Protein AF-A7HIL9-F1 (afdb_monomer)

Sequence (172 aa):
MFEGIALALLLCAPTAELDAHRAELDVIAGQIQQLKLRQLHGENVRRELERLLVRAQELAMVIEGELHDDGALPLALPPSPEELRERADAARDEADRIAAALHALDIRITTASNELRMSQIGAAMATPASPERHQRLRLLVEQRQLLAQRQRAVLAEAARLEAEANAIEGER

Structure (mmCIF, N/CA/C/O backbone):
data_AF-A7HIL9-F1
#
_entry.id   AF-A7HIL9-F1
#
loop_
_atom_site.group_PDB
_atom_site.id
_atom_site.type_symbol
_atom_site.label_atom_id
_atom_site.label_alt_id
_atom_site.label_comp_id
_atom_site.label_asym_id
_atom_site.label_entity_id
_atom_site.label_seq_id
_atom_site.pdbx_PDB_ins_code
_atom_site.Cartn_x
_atom_site.Cartn_y
_atom_site.Cartn_z
_atom_site.occupancy
_atom_site.B_iso_or_equiv
_atom_site.auth_seq_id
_atom_site.auth_comp_id
_atom_site.auth_asym_id
_atom_site.auth_atom_id
_atom_site.pdbx_PDB_model_num
ATOM 1 N N . MET A 1 1 ? -2.026 -16.758 62.064 1.00 43.66 1 MET A N 1
ATOM 2 C CA . MET A 1 1 ? -0.723 -17.297 61.626 1.00 43.66 1 MET A CA 1
ATOM 3 C C . MET A 1 1 ? -0.876 -17.704 60.167 1.00 43.66 1 MET A C 1
ATOM 5 O O . MET A 1 1 ? -1.651 -18.602 59.899 1.00 43.66 1 MET A O 1
ATOM 9 N N . PHE A 1 2 ? -0.218 -16.967 59.269 1.00 44.47 2 PHE A N 1
ATOM 10 C CA . PHE A 1 2 ? 0.202 -17.359 57.911 1.00 44.47 2 PHE A CA 1
ATOM 11 C C . PHE A 1 2 ? -0.804 -17.915 56.876 1.00 44.47 2 PHE A C 1
ATOM 13 O O . PHE A 1 2 ? -0.472 -18.873 56.194 1.00 44.47 2 PHE A O 1
ATOM 20 N N . GLU A 1 3 ? -1.947 -17.263 56.633 1.00 37.91 3 GLU A N 1
ATOM 21 C CA . GLU A 1 3 ? -2.738 -17.530 55.401 1.00 37.91 3 GLU A CA 1
ATOM 22 C C . GLU A 1 3 ? -2.701 -16.387 54.367 1.00 37.91 3 GLU A C 1
ATOM 24 O O . GLU A 1 3 ? -3.164 -16.541 53.244 1.00 37.91 3 GLU A O 1
ATOM 29 N N . GLY A 1 4 ? -2.070 -15.252 54.691 1.00 38.69 4 GLY A N 1
ATOM 30 C CA . GLY A 1 4 ? -2.006 -14.087 53.794 1.00 38.69 4 GLY A CA 1
ATOM 31 C C . GLY A 1 4 ? -0.777 -14.002 52.881 1.00 38.69 4 GLY A C 1
ATOM 32 O O . GLY A 1 4 ? -0.738 -13.136 52.017 1.00 38.69 4 GLY A O 1
ATOM 33 N N . ILE A 1 5 ? 0.239 -14.857 53.061 1.00 46.88 5 ILE A N 1
ATOM 34 C CA . ILE A 1 5 ? 1.513 -14.740 52.315 1.00 46.88 5 ILE A CA 1
ATOM 35 C C . ILE A 1 5 ? 1.512 -15.595 51.035 1.00 46.88 5 ILE A C 1
ATOM 37 O O . ILE A 1 5 ? 2.196 -15.262 50.073 1.00 46.88 5 ILE A O 1
ATOM 41 N N . ALA A 1 6 ? 0.686 -16.644 50.964 1.00 41.78 6 ALA A N 1
ATOM 42 C CA . ALA A 1 6 ? 0.626 -17.509 49.784 1.00 41.78 6 ALA A CA 1
ATOM 43 C C . ALA A 1 6 ? -0.064 -16.844 48.575 1.00 41.78 6 ALA A C 1
ATOM 45 O O . ALA A 1 6 ? 0.284 -17.148 47.438 1.00 41.78 6 ALA A O 1
ATOM 46 N N . LEU A 1 7 ? -0.989 -15.898 48.797 1.00 39.75 7 LEU A N 1
ATOM 47 C CA . LEU A 1 7 ? -1.728 -15.242 47.707 1.00 39.75 7 LEU A CA 1
ATOM 48 C C . LEU A 1 7 ? -0.956 -14.080 47.049 1.00 39.75 7 LEU A C 1
ATOM 50 O O . LEU A 1 7 ? -1.215 -13.751 45.897 1.00 39.75 7 LEU A O 1
ATOM 54 N N . ALA A 1 8 ? 0.019 -13.483 47.745 1.00 42.78 8 ALA A N 1
ATOM 55 C CA . ALA A 1 8 ? 0.852 -12.403 47.202 1.00 42.78 8 ALA A CA 1
ATOM 56 C C . ALA A 1 8 ? 1.997 -12.913 46.304 1.00 42.78 8 ALA A C 1
ATOM 58 O O . ALA A 1 8 ? 2.509 -12.167 45.476 1.00 42.78 8 ALA A O 1
ATOM 59 N N . LEU A 1 9 ? 2.377 -14.190 46.427 1.00 45.78 9 LEU A N 1
ATOM 60 C CA . LEU A 1 9 ? 3.402 -14.813 45.581 1.00 45.78 9 LEU A CA 1
ATOM 61 C C . LEU A 1 9 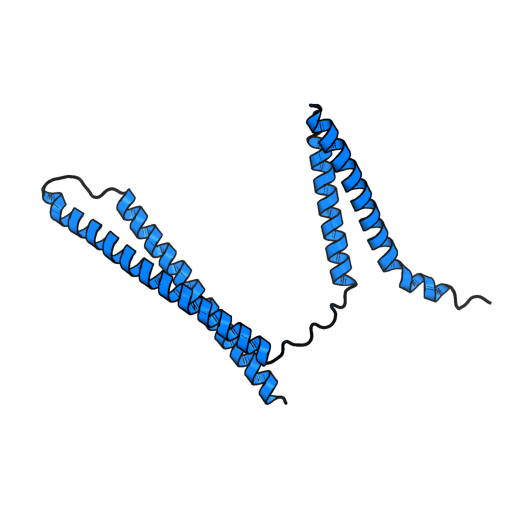? 2.858 -15.313 44.233 1.00 45.78 9 LEU A C 1
ATOM 63 O O . LEU A 1 9 ? 3.650 -15.554 43.329 1.00 45.78 9 LEU A O 1
ATOM 67 N N . LEU A 1 10 ? 1.534 -15.425 44.064 1.00 42.84 10 LEU A N 1
ATOM 68 C CA . LEU A 1 10 ? 0.927 -15.902 42.813 1.00 42.84 10 LEU A CA 1
ATOM 69 C C . LEU A 1 10 ? 0.617 -14.784 41.797 1.00 42.84 10 LEU A C 1
ATOM 71 O O . LEU A 1 10 ? 0.383 -15.079 40.633 1.00 42.84 10 LEU A O 1
ATOM 75 N N . LEU A 1 11 ? 0.627 -13.514 42.222 1.00 44.31 11 LEU A N 1
ATOM 76 C CA . LEU A 1 11 ? 0.358 -12.336 41.375 1.00 44.31 11 LEU A CA 1
ATOM 77 C C . LEU A 1 11 ? 1.625 -11.543 41.003 1.00 44.31 11 LEU A C 1
ATOM 79 O O . LEU A 1 11 ? 1.536 -10.562 40.275 1.00 44.31 11 LEU A O 1
ATOM 83 N N . CYS A 1 12 ? 2.797 -11.955 41.498 1.00 39.09 12 CYS A N 1
ATOM 84 C CA . CYS A 1 12 ? 4.086 -11.286 41.258 1.00 39.09 12 CYS A CA 1
ATOM 85 C C . CYS A 1 12 ? 5.014 -12.080 40.314 1.00 39.09 12 CYS A C 1
ATOM 87 O O . CYS A 1 12 ? 6.145 -11.675 40.062 1.00 39.09 12 CYS A O 1
ATOM 89 N N . ALA A 1 13 ? 4.562 -13.243 39.835 1.00 46.81 13 ALA A N 1
ATOM 90 C CA . ALA A 1 13 ? 5.324 -14.106 38.939 1.00 46.81 13 ALA A CA 1
ATOM 91 C C . ALA A 1 13 ? 5.472 -13.566 37.497 1.00 46.81 13 ALA A C 1
ATOM 93 O O . ALA A 1 13 ? 6.588 -13.655 36.991 1.00 46.81 13 ALA A O 1
ATOM 94 N N . PRO A 1 14 ? 4.446 -12.966 36.849 1.00 52.19 14 PRO A N 1
ATOM 95 C CA . PRO A 1 14 ? 4.575 -12.589 35.437 1.00 52.19 14 PRO A CA 1
ATOM 96 C C . PRO A 1 14 ? 5.558 -11.431 35.199 1.00 52.19 14 PRO A C 1
ATOM 98 O O . PRO A 1 14 ? 6.267 -11.390 34.200 1.00 52.19 14 PRO A O 1
ATOM 101 N N . THR A 1 15 ? 5.686 -10.506 36.154 1.00 57.59 15 THR A N 1
ATOM 102 C CA . THR A 1 15 ? 6.578 -9.345 36.003 1.00 57.59 15 THR A CA 1
ATOM 103 C C . THR A 1 15 ? 8.048 -9.684 36.240 1.00 57.59 15 THR A C 1
ATOM 105 O O . THR A 1 15 ? 8.920 -9.043 35.666 1.00 57.59 15 THR A O 1
ATOM 108 N N . ALA A 1 16 ? 8.346 -10.685 37.076 1.00 64.62 16 ALA A N 1
ATOM 109 C CA . ALA A 1 16 ? 9.722 -11.034 37.429 1.00 64.62 16 ALA A CA 1
ATOM 110 C C . ALA A 1 16 ? 10.492 -11.681 36.264 1.00 64.62 16 ALA A C 1
ATOM 112 O O . ALA A 1 16 ? 11.700 -11.480 36.144 1.00 64.62 16 ALA A O 1
ATOM 113 N N . GLU A 1 17 ? 9.799 -12.441 35.412 1.00 71.69 17 GLU A N 1
ATOM 114 C CA . GLU A 1 17 ? 10.378 -13.088 34.229 1.00 71.69 17 GLU A CA 1
ATOM 115 C C . GLU A 1 17 ? 10.598 -12.069 33.098 1.00 71.69 17 GLU A C 1
ATOM 117 O O . GLU A 1 17 ? 11.711 -11.952 32.578 1.00 71.69 17 GLU A O 1
ATOM 122 N N . LEU A 1 18 ? 9.613 -11.196 32.855 1.00 75.31 18 LEU A N 1
ATOM 123 C CA . LEU A 1 18 ? 9.732 -10.065 31.931 1.00 75.31 18 LEU A CA 1
ATOM 124 C C . LEU A 1 18 ? 10.865 -9.098 32.323 1.00 75.31 18 LEU A C 1
ATOM 126 O O . LEU A 1 18 ? 11.653 -8.661 31.478 1.00 75.31 18 LEU A O 1
ATOM 130 N N . ASP A 1 19 ? 10.979 -8.761 33.611 1.00 80.06 19 ASP A N 1
ATOM 131 C CA . ASP A 1 19 ? 12.051 -7.901 34.121 1.00 80.06 19 ASP A CA 1
ATOM 132 C C . ASP A 1 19 ? 13.428 -8.581 34.015 1.00 80.06 19 ASP A C 1
ATOM 134 O O . ASP A 1 19 ? 14.428 -7.908 33.745 1.00 80.06 19 ASP A O 1
ATOM 138 N N . ALA A 1 20 ? 13.495 -9.912 34.138 1.00 82.56 20 ALA A N 1
ATOM 139 C CA . ALA A 1 20 ? 14.719 -10.673 33.892 1.00 82.56 20 ALA A CA 1
ATOM 140 C C . ALA A 1 20 ? 15.122 -10.646 32.406 1.00 82.56 20 ALA A C 1
ATOM 142 O O . ALA A 1 20 ? 16.298 -10.427 32.101 1.00 82.56 20 ALA A O 1
ATOM 143 N N . HIS A 1 21 ? 14.168 -10.787 31.479 1.00 84.00 21 HIS A N 1
ATOM 144 C CA . HIS A 1 21 ? 14.422 -10.677 30.039 1.00 84.00 21 HIS A CA 1
ATOM 145 C C . HIS A 1 21 ? 14.885 -9.276 29.627 1.00 84.00 21 HIS A C 1
ATOM 147 O O . HIS A 1 21 ? 15.811 -9.140 28.822 1.00 84.00 21 HIS A O 1
ATOM 153 N N . ARG A 1 22 ? 14.310 -8.225 30.223 1.00 84.62 22 ARG A N 1
ATOM 154 C CA . ARG A 1 22 ? 14.755 -6.835 30.026 1.00 84.62 22 ARG A CA 1
ATOM 155 C C . ARG A 1 22 ? 16.175 -6.608 30.539 1.00 84.62 22 ARG A C 1
ATOM 157 O O . ARG A 1 22 ? 16.998 -6.043 29.822 1.00 84.62 22 ARG A O 1
ATOM 164 N N . ALA A 1 23 ? 16.489 -7.104 31.735 1.00 86.50 23 ALA A N 1
ATOM 165 C CA . ALA A 1 23 ? 17.837 -7.016 32.288 1.00 86.50 23 ALA A CA 1
ATOM 166 C C . ALA A 1 23 ? 18.868 -7.777 31.430 1.00 86.50 23 ALA A C 1
ATOM 168 O O . ALA A 1 23 ? 19.980 -7.289 31.223 1.00 86.50 23 ALA A O 1
ATOM 169 N N . GLU A 1 24 ? 18.511 -8.949 30.890 1.00 88.38 24 GLU A N 1
ATOM 170 C CA . GLU A 1 24 ? 19.371 -9.698 29.962 1.00 88.38 24 GLU A CA 1
ATOM 171 C C . GLU A 1 24 ? 19.611 -8.913 28.660 1.00 88.38 24 GLU A C 1
ATOM 173 O O . GLU A 1 24 ? 20.745 -8.851 28.173 1.00 88.38 24 GLU A O 1
ATOM 178 N N . LEU A 1 25 ? 18.576 -8.254 28.126 1.00 88.38 25 LEU A N 1
ATOM 179 C CA . LEU A 1 25 ? 18.678 -7.422 26.927 1.00 88.38 25 LEU A CA 1
ATOM 180 C C . LEU A 1 25 ? 19.625 -6.228 27.130 1.00 88.38 25 LEU A C 1
ATOM 182 O O . LEU A 1 25 ? 20.456 -5.954 26.260 1.00 88.38 25 LEU A O 1
ATOM 186 N N . ASP A 1 26 ? 19.564 -5.565 28.287 1.00 89.81 26 ASP A N 1
ATOM 187 C CA . ASP A 1 26 ? 20.462 -4.455 28.633 1.00 89.81 26 ASP A CA 1
ATOM 188 C C . ASP A 1 26 ? 21.928 -4.908 28.724 1.00 89.81 26 ASP A C 1
ATOM 190 O O . ASP A 1 26 ? 22.839 -4.235 28.224 1.00 89.81 26 ASP A O 1
ATOM 194 N N . VAL A 1 27 ? 22.173 -6.089 29.300 1.00 92.50 27 VAL A N 1
ATOM 195 C CA . VAL A 1 27 ? 23.515 -6.690 29.353 1.00 92.50 27 VAL A CA 1
ATOM 196 C C . VAL A 1 27 ? 24.037 -6.983 27.944 1.00 92.50 27 VAL A C 1
ATOM 198 O O . VAL A 1 27 ? 25.183 -6.645 27.627 1.00 92.50 27 VAL A O 1
ATOM 201 N N . ILE A 1 28 ? 23.205 -7.562 27.075 1.00 90.69 28 ILE A N 1
ATOM 202 C CA . ILE A 1 28 ? 23.571 -7.849 25.681 1.00 90.69 28 ILE A CA 1
ATOM 203 C C . ILE A 1 28 ? 23.842 -6.554 24.908 1.00 90.69 28 ILE A C 1
ATOM 205 O O . ILE A 1 28 ? 24.818 -6.481 24.157 1.00 90.69 28 ILE A O 1
ATOM 209 N N . ALA A 1 29 ? 23.044 -5.506 25.118 1.00 90.06 29 ALA A N 1
ATOM 210 C CA . ALA A 1 29 ? 23.269 -4.200 24.506 1.00 90.06 29 ALA A CA 1
ATOM 211 C C . ALA A 1 29 ? 24.639 -3.621 24.903 1.00 90.06 29 ALA A C 1
ATOM 213 O O . ALA A 1 29 ? 25.386 -3.151 24.036 1.00 90.06 29 ALA A O 1
ATOM 214 N N . GLY A 1 30 ? 25.015 -3.733 26.182 1.00 90.31 30 GLY A N 1
ATOM 215 C CA . GLY A 1 30 ? 26.340 -3.351 26.674 1.00 90.31 30 GLY A CA 1
ATOM 216 C C . GLY A 1 30 ? 27.477 -4.144 26.017 1.00 90.31 30 GLY A C 1
ATOM 217 O O . GLY A 1 30 ? 28.465 -3.561 25.562 1.00 90.31 30 GLY A O 1
ATOM 218 N N . GLN A 1 31 ? 27.325 -5.464 25.885 1.00 89.75 31 GLN A N 1
ATOM 219 C CA . GLN A 1 31 ? 28.313 -6.327 25.224 1.00 89.75 31 GLN A CA 1
ATOM 220 C C . GLN A 1 31 ? 28.456 -6.003 23.730 1.00 89.75 31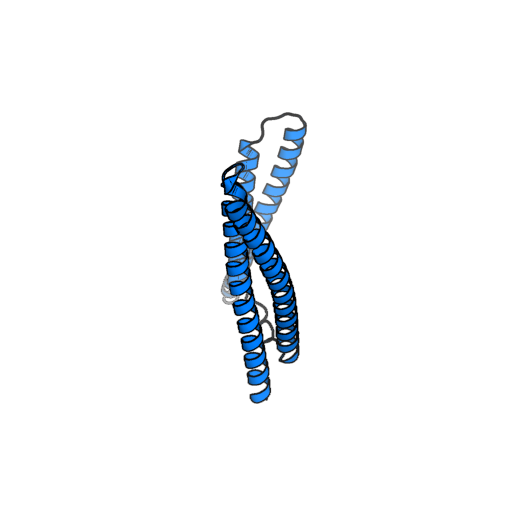 GLN A C 1
ATOM 222 O O . GLN A 1 31 ? 29.572 -5.893 23.220 1.00 89.75 31 GLN A O 1
ATOM 227 N N . ILE A 1 32 ? 27.348 -5.762 23.025 1.00 90.56 32 ILE A N 1
ATOM 228 C CA . ILE A 1 32 ? 27.353 -5.345 21.617 1.00 90.56 32 ILE A CA 1
ATOM 229 C C . ILE A 1 32 ? 28.092 -4.015 21.445 1.00 90.56 32 ILE A C 1
ATOM 231 O O . ILE A 1 32 ? 28.872 -3.869 20.501 1.00 90.56 32 ILE A O 1
ATOM 235 N N . GLN A 1 33 ? 27.882 -3.042 22.337 1.00 91.69 33 GLN A N 1
ATOM 236 C CA . GLN A 1 33 ? 28.608 -1.770 22.287 1.00 91.69 33 GLN A CA 1
ATOM 237 C C . GLN A 1 33 ? 30.119 -1.972 22.461 1.00 91.69 33 GLN A C 1
ATOM 239 O O . GLN A 1 33 ? 30.903 -1.423 21.684 1.00 91.69 33 GLN A O 1
ATOM 244 N N . GLN A 1 34 ? 30.537 -2.812 23.410 1.00 90.50 34 GLN A N 1
ATOM 245 C CA . GLN A 1 34 ? 31.951 -3.144 23.616 1.00 90.50 34 GLN A CA 1
ATOM 246 C C . GLN A 1 34 ? 32.565 -3.857 22.402 1.00 90.50 34 GLN A C 1
ATOM 248 O O . GLN A 1 34 ? 33.672 -3.516 21.980 1.00 90.50 34 GLN A O 1
ATOM 253 N N . LEU A 1 35 ? 31.846 -4.803 21.791 1.00 89.38 35 LEU A N 1
ATOM 254 C CA . LEU A 1 35 ? 32.311 -5.487 20.582 1.00 89.38 35 LEU A CA 1
ATOM 255 C C . LEU A 1 35 ? 32.393 -4.540 19.385 1.00 89.38 35 LEU A C 1
ATOM 257 O O . LEU A 1 35 ? 33.374 -4.594 18.650 1.00 89.38 35 LEU A O 1
ATOM 261 N N . LYS A 1 36 ? 31.437 -3.622 19.210 1.00 87.25 36 LYS A N 1
ATOM 262 C CA . LYS A 1 36 ? 31.512 -2.586 18.165 1.00 87.25 36 LYS A CA 1
ATOM 263 C C . LYS A 1 36 ? 32.748 -1.703 18.335 1.00 87.25 36 LYS A C 1
ATOM 265 O O . LYS A 1 36 ? 33.421 -1.413 17.350 1.00 87.25 36 LYS A O 1
ATOM 270 N N . LEU A 1 37 ? 33.091 -1.325 19.569 1.00 90.12 37 LEU A N 1
ATOM 271 C CA . LEU A 1 37 ? 34.329 -0.592 19.843 1.00 90.12 37 LEU A CA 1
ATOM 272 C C . LEU A 1 37 ? 35.562 -1.422 19.466 1.00 90.12 37 LEU A C 1
ATOM 274 O O . LEU A 1 37 ? 36.436 -0.916 18.771 1.00 90.12 37 LEU A O 1
ATOM 278 N N . ARG A 1 38 ? 35.628 -2.701 19.841 1.00 88.75 38 ARG A N 1
ATOM 279 C CA . ARG A 1 38 ? 36.745 -3.596 19.469 1.00 88.75 38 ARG A CA 1
ATOM 280 C C . ARG A 1 38 ? 36.847 -3.826 17.956 1.00 88.75 38 ARG A C 1
ATOM 282 O O . ARG A 1 38 ? 37.947 -3.844 17.411 1.00 88.75 38 ARG A O 1
ATOM 289 N N . GLN A 1 39 ? 35.715 -3.904 17.258 1.00 89.12 39 GLN A N 1
ATOM 290 C CA . GLN A 1 39 ? 35.660 -3.990 15.797 1.00 89.12 39 GLN A CA 1
ATOM 291 C C . GLN A 1 39 ? 36.283 -2.760 15.126 1.00 89.12 39 GLN A C 1
ATOM 293 O O . GLN A 1 39 ? 37.010 -2.903 14.145 1.00 89.12 39 GLN A O 1
ATOM 298 N N . LEU A 1 40 ? 36.040 -1.559 15.665 1.00 86.75 40 LEU A N 1
ATOM 299 C CA . LEU A 1 40 ? 36.665 -0.321 15.179 1.00 86.75 40 LEU A CA 1
ATOM 300 C C . LEU A 1 40 ? 38.189 -0.318 15.374 1.00 86.75 40 LEU A C 1
ATOM 302 O O . LEU A 1 40 ? 38.897 0.309 14.592 1.00 86.75 40 LEU A O 1
ATOM 306 N N . HIS A 1 41 ? 38.697 -1.059 16.362 1.00 89.00 41 HIS A N 1
ATOM 307 C CA . HIS A 1 41 ? 40.131 -1.282 16.579 1.00 89.00 41 HIS A CA 1
ATOM 308 C C . HIS A 1 41 ? 40.705 -2.428 15.722 1.00 89.00 41 HIS A C 1
ATOM 310 O O . HIS A 1 41 ? 41.871 -2.786 15.873 1.00 89.00 41 HIS A O 1
ATOM 316 N N . GLY A 1 42 ? 39.917 -2.991 14.798 1.00 85.25 42 GLY A N 1
ATOM 317 C CA . GLY A 1 42 ? 40.365 -4.000 13.834 1.00 85.25 42 GLY A CA 1
ATOM 318 C C . GLY A 1 42 ? 40.290 -5.447 14.326 1.00 85.25 42 GLY A C 1
ATOM 319 O O . GLY A 1 42 ? 40.771 -6.345 13.636 1.00 85.25 42 GLY A O 1
ATOM 320 N N . GLU A 1 43 ? 39.683 -5.707 15.487 1.00 89.50 43 GLU A N 1
ATOM 321 C CA . GLU A 1 43 ? 39.483 -7.073 15.977 1.00 89.50 43 GLU A CA 1
ATOM 322 C C . GLU A 1 43 ? 38.344 -7.788 15.233 1.00 89.50 43 GLU A C 1
ATOM 324 O O . GLU A 1 43 ? 37.278 -7.223 14.967 1.00 89.50 43 GLU A O 1
ATOM 329 N N . ASN A 1 44 ? 38.533 -9.075 14.923 1.00 88.44 44 ASN A N 1
ATOM 330 C CA . ASN A 1 44 ? 37.499 -9.882 14.279 1.00 88.44 44 ASN A CA 1
ATOM 331 C C . ASN A 1 44 ? 36.491 -10.419 15.306 1.00 88.44 44 ASN A C 1
ATOM 333 O O . ASN A 1 44 ? 36.610 -11.540 15.793 1.00 88.44 44 ASN A O 1
ATOM 337 N N . VAL A 1 45 ? 35.475 -9.609 15.594 1.00 91.69 45 VAL A N 1
ATOM 338 C CA . VAL A 1 45 ? 34.379 -9.918 16.531 1.00 91.69 45 VAL A CA 1
ATOM 339 C C . VAL A 1 45 ? 33.083 -10.352 15.831 1.00 91.69 45 VAL A C 1
ATOM 341 O O . VAL A 1 45 ? 32.036 -10.467 16.462 1.00 91.69 45 VAL A O 1
ATOM 344 N N . ARG A 1 46 ? 33.122 -10.594 14.511 1.00 87.25 46 ARG A N 1
ATOM 345 C CA . ARG A 1 46 ? 31.920 -10.770 13.674 1.00 87.25 46 ARG A CA 1
ATOM 346 C C . ARG A 1 46 ? 30.990 -11.880 14.171 1.00 87.25 46 ARG A C 1
ATOM 348 O O . ARG A 1 46 ? 29.793 -11.658 14.292 1.00 87.25 46 ARG A O 1
ATOM 355 N N . ARG A 1 47 ? 31.541 -13.058 14.482 1.00 86.94 47 ARG A N 1
ATOM 356 C CA . ARG A 1 47 ? 30.755 -14.217 14.948 1.00 86.94 47 ARG A CA 1
ATOM 357 C C . ARG A 1 47 ? 30.119 -13.985 16.317 1.00 86.94 47 ARG A C 1
ATOM 359 O O . ARG A 1 47 ? 29.015 -14.451 16.570 1.00 86.94 47 ARG A O 1
ATOM 366 N N . GLU A 1 48 ? 30.828 -13.290 17.200 1.00 88.81 48 GLU A N 1
ATOM 367 C CA . GLU A 1 48 ? 30.350 -12.979 18.547 1.00 88.81 48 GLU A CA 1
ATOM 368 C C . GLU A 1 48 ? 29.223 -11.940 18.490 1.00 88.81 48 GLU A C 1
ATOM 370 O O . GLU A 1 48 ? 28.183 -12.119 19.117 1.00 88.81 48 GLU A O 1
ATOM 375 N N . LEU A 1 49 ? 29.378 -10.923 17.635 1.00 87.69 49 LEU A N 1
ATOM 376 C CA . LEU A 1 49 ? 28.352 -9.920 17.366 1.00 87.69 49 LEU A CA 1
ATOM 377 C C . LEU A 1 49 ? 27.087 -10.537 16.751 1.00 87.69 49 LEU A C 1
ATOM 379 O O . LEU A 1 49 ? 25.989 -10.252 17.218 1.00 87.69 49 LEU A O 1
ATOM 383 N N . GLU A 1 50 ? 27.228 -11.395 15.735 1.00 89.50 50 GLU A N 1
ATOM 384 C CA . GLU A 1 50 ? 26.096 -12.096 15.108 1.00 89.50 50 GLU A CA 1
ATOM 385 C C . GLU A 1 50 ? 25.330 -12.942 16.140 1.00 89.50 50 GLU A C 1
ATOM 387 O O . GLU A 1 50 ? 24.105 -12.867 16.203 1.00 89.50 50 GLU A O 1
ATOM 392 N N . ARG A 1 51 ? 26.037 -13.673 17.014 1.00 93.75 51 ARG A N 1
ATOM 393 C CA . ARG A 1 51 ? 25.411 -14.467 18.083 1.00 93.75 51 ARG A CA 1
ATOM 394 C C . ARG A 1 51 ? 24.630 -13.601 19.077 1.00 93.75 51 ARG A C 1
ATOM 396 O O . ARG A 1 51 ? 23.519 -13.968 19.450 1.00 93.75 51 ARG A O 1
ATOM 403 N N . LEU A 1 52 ? 25.198 -12.473 19.506 1.00 89.50 52 LEU A N 1
ATOM 404 C CA . LEU A 1 52 ? 24.528 -11.564 20.442 1.00 89.50 52 LEU A CA 1
ATOM 405 C C . LEU A 1 52 ? 23.313 -10.874 19.815 1.00 89.50 52 LEU A C 1
ATOM 407 O O . LEU A 1 52 ? 22.312 -10.683 20.496 1.00 89.50 52 LEU A O 1
ATOM 411 N N . LEU A 1 53 ? 23.368 -10.541 18.524 1.00 89.62 53 LEU A N 1
ATOM 412 C CA . LEU A 1 53 ? 22.230 -9.958 17.810 1.00 89.62 53 LEU A CA 1
ATOM 413 C C . LEU A 1 53 ? 21.062 -10.938 17.690 1.00 89.62 53 LEU A C 1
ATOM 415 O O . LEU A 1 53 ? 19.926 -10.540 17.927 1.00 89.62 53 LEU A O 1
ATOM 419 N N . VAL A 1 54 ? 21.335 -12.209 17.375 1.00 93.38 54 VAL A N 1
ATOM 420 C CA . VAL A 1 54 ? 20.295 -13.251 17.346 1.00 93.38 54 VAL A CA 1
ATOM 421 C C . VAL A 1 54 ? 19.666 -13.407 18.730 1.00 93.38 54 VAL A C 1
ATOM 423 O O . VAL A 1 54 ? 18.447 -13.369 18.853 1.00 93.38 54 VAL A O 1
ATOM 426 N N . ARG A 1 55 ? 20.483 -13.475 19.789 1.00 90.50 55 ARG A N 1
ATOM 427 C CA . ARG A 1 55 ? 19.974 -13.579 21.162 1.00 90.50 55 ARG A CA 1
ATOM 428 C C . ARG A 1 55 ? 19.144 -12.359 21.582 1.00 90.50 55 ARG A C 1
ATOM 430 O O . ARG A 1 55 ? 18.120 -12.519 22.236 1.00 90.50 55 ARG A O 1
ATOM 437 N N . ALA A 1 56 ? 19.555 -11.152 21.190 1.00 88.56 56 ALA A N 1
ATOM 438 C CA . ALA A 1 56 ? 18.789 -9.932 21.444 1.00 88.56 56 ALA A CA 1
ATOM 439 C C . ALA A 1 56 ? 17.429 -9.944 20.728 1.00 88.56 56 ALA A C 1
ATOM 441 O O . ALA A 1 56 ? 16.436 -9.503 21.297 1.00 88.56 56 ALA A O 1
ATOM 442 N N . GLN A 1 57 ? 17.377 -10.463 19.497 1.00 88.31 57 GLN A N 1
ATOM 443 C CA . GLN A 1 57 ? 16.130 -10.610 18.742 1.00 88.31 57 GLN A CA 1
ATOM 444 C C . GLN A 1 57 ? 15.193 -11.638 19.381 1.00 88.31 57 GLN A C 1
ATOM 446 O O . GLN A 1 57 ? 14.008 -11.360 19.524 1.00 88.31 57 GLN A O 1
ATOM 451 N N . GLU A 1 58 ? 15.716 -12.788 19.812 1.00 90.69 58 GLU A N 1
ATOM 452 C CA . GLU A 1 58 ? 14.935 -13.797 20.539 1.00 90.69 58 GLU A CA 1
ATOM 453 C C . GLU A 1 58 ? 14.311 -13.212 21.812 1.00 90.69 58 GLU A C 1
ATOM 455 O O . GLU A 1 58 ? 13.117 -13.376 22.042 1.00 90.69 58 GLU A O 1
ATOM 460 N N . LEU A 1 59 ? 15.096 -12.481 22.611 1.00 86.62 59 LEU A N 1
ATOM 461 C CA . LEU A 1 59 ? 14.605 -11.835 23.831 1.00 86.62 59 LEU A CA 1
ATOM 462 C C . LEU A 1 59 ? 13.571 -10.747 23.539 1.00 86.62 59 LEU A C 1
ATOM 464 O O . LEU A 1 59 ? 12.577 -10.658 24.251 1.00 86.62 59 LEU A O 1
ATOM 468 N N . ALA A 1 60 ? 13.766 -9.949 22.486 1.00 85.56 60 ALA A N 1
ATOM 469 C CA . ALA A 1 60 ? 12.781 -8.954 22.069 1.00 85.56 60 ALA A CA 1
ATOM 470 C C . ALA A 1 60 ? 11.443 -9.608 21.689 1.00 85.56 60 ALA A C 1
ATOM 472 O O . ALA A 1 60 ? 10.399 -9.125 22.110 1.00 85.56 60 ALA A O 1
ATOM 473 N N . MET A 1 61 ? 11.470 -10.737 20.971 1.00 84.69 61 MET A N 1
ATOM 474 C CA . MET A 1 61 ? 10.258 -11.486 20.621 1.00 84.69 61 MET A CA 1
ATOM 475 C C . MET A 1 61 ? 9.553 -12.082 21.844 1.00 84.69 61 MET A C 1
ATOM 477 O O . MET A 1 61 ? 8.327 -12.085 21.885 1.00 84.69 61 MET A O 1
ATOM 481 N N . VAL A 1 62 ? 10.304 -12.580 22.834 1.00 84.44 62 VAL A N 1
ATOM 482 C CA . VAL A 1 62 ? 9.733 -13.089 24.094 1.00 84.44 62 VAL A CA 1
ATOM 483 C C . VAL A 1 62 ? 9.075 -11.955 24.877 1.00 84.44 62 VAL A C 1
ATOM 485 O O . VAL A 1 62 ? 7.912 -12.074 25.241 1.00 84.44 62 VAL A O 1
ATOM 488 N N . ILE A 1 63 ? 9.767 -10.822 25.037 1.00 83.00 63 ILE A N 1
ATOM 489 C CA . ILE A 1 63 ? 9.231 -9.623 25.700 1.00 83.00 63 ILE A CA 1
ATOM 490 C C . ILE A 1 63 ? 7.978 -9.115 24.978 1.00 83.00 63 ILE A C 1
ATOM 492 O O . ILE A 1 63 ? 7.002 -8.753 25.626 1.00 83.00 63 ILE A O 1
ATOM 496 N N . GLU A 1 64 ? 7.987 -9.071 23.643 1.00 79.44 64 GLU A N 1
ATOM 497 C CA . GLU A 1 64 ? 6.810 -8.700 22.857 1.00 79.44 64 GLU A CA 1
ATOM 498 C C . GLU A 1 64 ? 5.665 -9.691 23.078 1.00 79.44 64 GLU A C 1
ATOM 500 O O . GLU A 1 64 ? 4.551 -9.250 23.334 1.00 79.44 64 GLU A O 1
ATOM 505 N N . GLY A 1 65 ? 5.921 -11.000 23.037 1.00 79.88 65 GLY A N 1
ATOM 506 C CA . GLY A 1 65 ? 4.911 -12.028 23.296 1.00 79.88 65 GLY A CA 1
ATOM 507 C C . GLY A 1 65 ? 4.287 -11.908 24.686 1.00 79.88 65 GLY A C 1
ATOM 508 O O . GLY A 1 65 ? 3.069 -11.849 24.803 1.00 79.88 65 GLY A O 1
ATOM 509 N N . GLU A 1 66 ? 5.110 -11.770 25.724 1.00 75.50 66 GLU A N 1
ATOM 510 C CA . GLU A 1 66 ? 4.661 -11.611 27.112 1.00 75.50 66 GLU A CA 1
ATOM 511 C C . GLU A 1 66 ? 3.896 -10.300 27.329 1.00 75.50 66 GLU A C 1
AT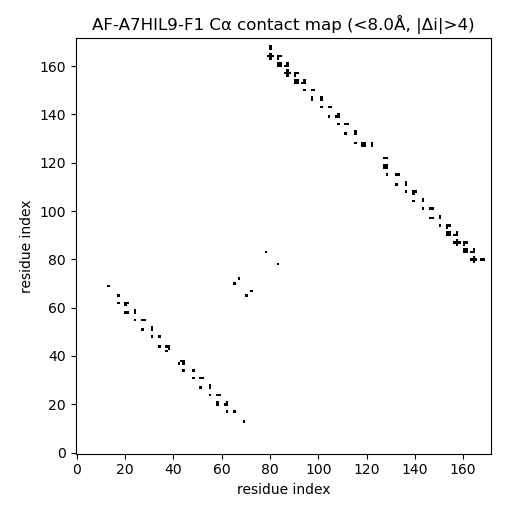OM 513 O O . GLU A 1 66 ? 2.868 -10.287 27.998 1.00 75.50 66 GLU A O 1
ATOM 518 N N . LEU A 1 67 ? 4.319 -9.196 26.700 1.00 67.19 67 LEU A N 1
ATOM 519 C CA . LEU A 1 67 ? 3.562 -7.939 26.718 1.00 67.19 67 LEU A CA 1
ATOM 520 C C . LEU A 1 67 ? 2.198 -8.052 26.023 1.00 67.19 67 LEU A C 1
ATOM 522 O O . LEU A 1 67 ? 1.278 -7.318 26.385 1.00 67.19 67 LEU A O 1
ATOM 526 N N . HIS A 1 68 ? 2.066 -8.930 25.026 1.00 62.84 68 HIS A N 1
ATOM 527 C CA . HIS A 1 68 ? 0.792 -9.193 24.356 1.00 62.84 68 HIS A CA 1
ATOM 528 C C . HIS A 1 68 ? -0.092 -10.187 25.134 1.00 62.84 68 HIS A C 1
ATOM 530 O O . HIS A 1 68 ? -1.311 -10.068 25.042 1.00 62.84 68 HIS A O 1
ATOM 536 N N . ASP A 1 69 ? 0.488 -11.112 25.908 1.00 62.34 69 ASP A N 1
ATOM 537 C CA . ASP A 1 69 ? -0.250 -12.106 26.708 1.00 62.34 69 ASP A CA 1
ATOM 538 C C . ASP A 1 69 ? -0.681 -11.577 28.097 1.00 62.34 69 ASP A C 1
ATOM 540 O O . ASP A 1 69 ? -1.803 -11.849 28.525 1.00 62.34 69 ASP A O 1
ATOM 544 N N . ASP A 1 70 ? 0.138 -10.765 28.782 1.00 55.34 70 ASP A N 1
ATOM 545 C CA . ASP A 1 70 ? -0.242 -10.072 30.036 1.00 55.34 70 ASP A CA 1
ATOM 546 C C . ASP A 1 70 ? -0.992 -8.753 29.787 1.00 55.34 70 ASP A C 1
ATOM 548 O O . ASP A 1 70 ? -1.645 -8.184 30.671 1.00 55.34 70 ASP A O 1
ATOM 552 N N . GLY A 1 71 ? -0.913 -8.251 28.559 1.00 45.69 71 GLY A N 1
ATOM 553 C CA . GLY A 1 71 ? -1.622 -7.077 28.102 1.00 45.69 71 GLY A CA 1
ATOM 554 C C . GLY A 1 71 ? -3.020 -7.444 27.639 1.00 45.69 71 GLY A C 1
ATOM 555 O O . GLY A 1 71 ? -3.273 -7.571 26.442 1.00 45.69 71 GLY A O 1
ATOM 556 N N . ALA A 1 72 ? -3.981 -7.430 28.563 1.00 50.41 72 ALA A N 1
ATOM 557 C CA . ALA A 1 72 ? -5.245 -6.794 28.229 1.00 50.41 72 ALA A CA 1
ATOM 558 C C . ALA A 1 72 ? -4.887 -5.396 27.703 1.00 50.41 72 ALA A C 1
ATOM 560 O O . ALA A 1 72 ? -4.694 -4.463 28.486 1.00 50.41 72 ALA A O 1
ATOM 561 N N . LEU A 1 73 ? -4.706 -5.283 26.378 1.00 52.47 73 LEU A N 1
ATOM 562 C CA . LEU A 1 73 ? -4.633 -4.016 25.664 1.00 52.47 73 LEU A CA 1
ATOM 563 C C . LEU A 1 73 ? -5.688 -3.132 26.329 1.00 52.47 73 LEU A C 1
ATOM 565 O O . LEU A 1 73 ? -6.806 -3.634 26.515 1.00 52.47 73 LEU A O 1
ATOM 569 N N . PRO A 1 74 ? -5.381 -1.887 26.752 1.00 52.28 74 PRO A N 1
ATOM 570 C CA . PRO A 1 74 ? -6.449 -1.004 27.195 1.00 52.28 74 PRO A CA 1
ATOM 571 C C . PRO A 1 74 ? -7.459 -1.066 26.068 1.00 52.28 74 PRO A C 1
ATOM 573 O O . PRO A 1 74 ? -7.049 -0.774 24.945 1.00 52.28 74 PRO A O 1
ATOM 576 N N . LEU A 1 75 ? -8.663 -1.605 26.339 1.00 50.78 75 LEU A N 1
ATOM 577 C CA . LEU A 1 75 ? -9.694 -1.841 25.331 1.00 50.78 75 LEU A CA 1
ATOM 578 C C . LEU A 1 75 ? -9.667 -0.599 24.465 1.00 50.78 75 LEU A C 1
ATOM 580 O O . LEU A 1 75 ? -10.025 0.472 24.963 1.00 50.78 75 LEU A O 1
ATOM 584 N N . ALA A 1 76 ? -9.092 -0.710 23.261 1.00 59.06 76 ALA A N 1
ATOM 585 C CA . ALA A 1 76 ? -8.980 0.436 22.389 1.00 59.06 76 ALA A CA 1
ATOM 586 C C . ALA A 1 76 ? -10.428 0.854 22.247 1.00 59.06 76 ALA A C 1
ATOM 588 O O . ALA A 1 76 ? -11.243 0.019 21.834 1.00 59.06 76 ALA A O 1
ATOM 589 N N . LEU A 1 77 ? -10.768 2.043 22.768 1.00 65.00 77 LEU A N 1
ATOM 590 C CA . LEU A 1 77 ? -12.149 2.487 22.735 1.00 65.00 77 LEU A CA 1
ATOM 591 C C . LEU A 1 77 ? -12.602 2.265 21.294 1.00 65.00 77 LEU A C 1
ATOM 593 O O . LEU A 1 77 ? -11.843 2.625 20.385 1.00 65.00 77 LEU A O 1
ATOM 597 N N . PRO A 1 78 ? -13.739 1.577 21.084 1.00 72.31 78 PRO A N 1
ATOM 598 C CA . PRO A 1 78 ? -14.186 1.292 19.736 1.00 72.31 78 PRO A CA 1
ATOM 599 C C . PRO A 1 78 ? -14.169 2.617 18.968 1.00 72.31 78 PRO A C 1
ATOM 601 O O . PRO A 1 78 ? -14.629 3.625 19.525 1.00 72.31 78 PRO A O 1
ATOM 604 N N . PRO A 1 79 ? -13.557 2.639 17.770 1.00 80.56 79 PRO A N 1
ATOM 605 C CA . PRO A 1 79 ? -13.306 3.877 17.051 1.00 80.56 79 PRO A CA 1
ATOM 606 C C . PRO A 1 79 ? -14.615 4.640 16.905 1.00 80.56 79 PRO A C 1
ATOM 608 O O . PRO A 1 79 ? -15.675 4.053 16.661 1.00 80.56 79 PRO A O 1
ATOM 611 N N . SER A 1 80 ? -14.557 5.951 17.111 1.00 88.38 80 SER A N 1
ATOM 612 C CA . SER A 1 80 ? -15.768 6.755 17.013 1.00 88.38 80 SER A CA 1
ATOM 613 C C . SER A 1 80 ? -16.291 6.747 15.565 1.00 88.38 80 SER A C 1
ATOM 615 O O . SER A 1 80 ? -15.507 6.603 14.623 1.00 88.38 80 SER A O 1
ATOM 617 N N . PRO A 1 81 ? -17.606 6.931 15.340 1.00 90.38 81 PRO A N 1
ATOM 618 C CA . PRO A 1 81 ? -18.143 7.055 13.983 1.00 90.38 81 PRO A CA 1
ATOM 619 C C . PRO A 1 81 ? -17.462 8.154 13.159 1.00 90.38 81 PRO A C 1
ATOM 621 O O . PRO A 1 81 ? -17.310 8.017 11.948 1.00 90.38 81 PRO A O 1
ATOM 624 N N . GLU A 1 82 ? -17.028 9.233 13.815 1.00 91.81 82 GLU A N 1
ATOM 625 C CA . GLU A 1 82 ? -16.298 10.336 13.191 1.00 91.81 82 GLU A CA 1
ATOM 626 C C . GLU A 1 82 ? -14.902 9.900 12.725 1.00 91.81 82 GLU A C 1
ATOM 628 O O . GLU A 1 82 ? -14.555 10.122 11.569 1.00 91.81 82 GLU A O 1
ATOM 633 N N . GLU A 1 83 ? -14.151 9.174 13.558 1.00 92.31 83 GLU A N 1
ATOM 634 C CA . GLU A 1 83 ? -12.846 8.605 13.181 1.00 92.31 83 GLU A CA 1
ATOM 635 C C . GLU A 1 83 ? -12.969 7.596 12.029 1.00 92.31 83 GLU A C 1
ATOM 637 O O . GLU A 1 83 ? -12.128 7.554 11.131 1.00 92.31 83 GLU A O 1
ATOM 642 N N . LEU A 1 84 ? -14.022 6.771 12.021 1.00 92.50 84 LEU A N 1
ATOM 643 C CA . LEU A 1 84 ? -14.275 5.830 10.926 1.00 92.50 84 LEU A CA 1
ATOM 644 C C . LEU A 1 84 ? -14.591 6.552 9.611 1.00 92.50 84 LEU A C 1
ATOM 646 O O . LEU A 1 84 ? -14.124 6.118 8.556 1.00 92.50 84 LEU A O 1
ATOM 650 N N . ARG A 1 85 ? -15.328 7.667 9.668 1.00 92.12 85 ARG A N 1
ATOM 651 C CA . ARG A 1 85 ? -15.591 8.525 8.504 1.00 92.12 85 ARG A CA 1
ATOM 652 C C . ARG A 1 85 ? -14.332 9.215 8.006 1.00 92.12 85 ARG A C 1
ATOM 654 O O . ARG A 1 85 ? -14.062 9.157 6.813 1.00 92.12 85 ARG A O 1
ATOM 661 N N . GLU A 1 86 ? -13.523 9.772 8.903 1.00 94.75 86 GLU A N 1
ATOM 662 C CA . GLU A 1 86 ? -12.242 10.384 8.538 1.00 94.75 86 GLU A CA 1
ATOM 663 C C . GLU A 1 86 ? -11.324 9.366 7.845 1.00 94.75 86 GLU A C 1
ATOM 665 O O . GLU A 1 86 ? -10.716 9.653 6.812 1.00 94.75 86 GLU A O 1
ATOM 670 N N . ARG A 1 87 ? -11.283 8.126 8.347 1.00 93.69 87 ARG A N 1
ATOM 671 C CA . ARG A 1 87 ? -10.546 7.033 7.699 1.00 93.69 87 ARG A CA 1
ATOM 672 C C . ARG A 1 87 ? -11.135 6.642 6.344 1.00 93.69 87 ARG A C 1
ATOM 674 O O . ARG A 1 87 ? -10.370 6.332 5.431 1.00 93.69 87 ARG A O 1
ATOM 681 N N . ALA A 1 88 ? -12.459 6.640 6.197 1.00 92.75 88 ALA A N 1
ATOM 682 C CA . ALA A 1 88 ? -13.111 6.365 4.919 1.00 92.75 88 ALA A CA 1
ATOM 683 C C . ALA A 1 88 ? -12.805 7.451 3.876 1.00 92.75 88 ALA A C 1
ATOM 685 O O . ALA A 1 88 ? -12.523 7.128 2.721 1.00 92.75 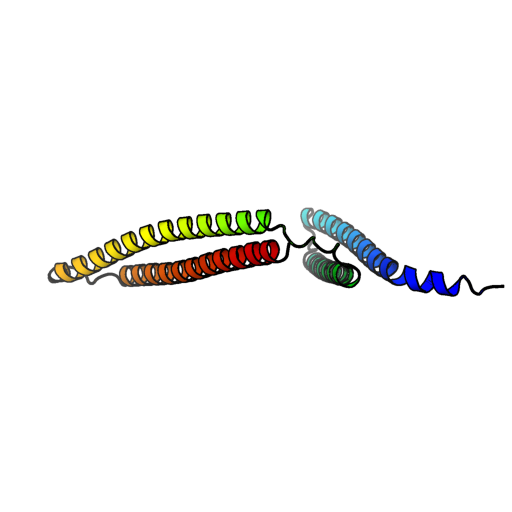88 ALA A O 1
ATOM 686 N N . ASP A 1 89 ? -12.793 8.718 4.284 1.00 95.19 89 ASP A N 1
ATOM 687 C CA . ASP A 1 89 ? -12.444 9.846 3.421 1.00 95.19 89 ASP A CA 1
ATOM 688 C C . ASP A 1 89 ? -10.962 9.809 3.029 1.00 95.19 89 ASP A C 1
ATOM 690 O O . ASP A 1 89 ? -10.637 9.900 1.846 1.00 95.19 89 ASP A O 1
ATOM 694 N N . ALA A 1 90 ? -10.060 9.514 3.969 1.00 95.69 90 ALA A N 1
ATOM 695 C CA . ALA A 1 90 ? -8.647 9.296 3.659 1.00 95.69 90 ALA A CA 1
ATOM 696 C C . ALA A 1 90 ? -8.428 8.130 2.671 1.00 95.69 90 ALA A C 1
ATOM 698 O O . ALA A 1 90 ? -7.556 8.196 1.797 1.00 95.69 90 ALA A O 1
ATOM 699 N N . ALA A 1 91 ? -9.223 7.060 2.780 1.00 91.62 91 ALA A N 1
ATOM 700 C CA . ALA A 1 91 ? -9.196 5.950 1.831 1.00 91.62 91 ALA A CA 1
ATOM 701 C C . ALA A 1 91 ? -9.717 6.369 0.442 1.00 91.62 91 ALA A C 1
ATOM 703 O O . ALA A 1 91 ? -9.139 5.974 -0.572 1.00 91.62 91 ALA A O 1
ATOM 704 N N . ARG A 1 92 ? -10.753 7.212 0.360 1.00 95.44 92 ARG A N 1
ATOM 705 C CA . ARG A 1 92 ? -11.238 7.776 -0.914 1.00 95.44 92 ARG A CA 1
ATOM 706 C C . ARG A 1 92 ? -10.198 8.668 -1.581 1.00 95.44 92 ARG A C 1
ATOM 708 O O . ARG A 1 92 ? -9.927 8.476 -2.764 1.00 95.44 92 ARG A O 1
ATOM 715 N N . ASP A 1 93 ? -9.541 9.538 -0.819 1.00 96.38 93 ASP A N 1
ATOM 716 C CA . ASP A 1 93 ? -8.444 10.370 -1.321 1.00 96.38 93 ASP A CA 1
ATOM 717 C C . ASP A 1 93 ? -7.308 9.514 -1.900 1.00 96.38 93 ASP A C 1
ATOM 719 O O . ASP A 1 93 ? -6.742 9.815 -2.955 1.00 96.38 93 ASP A O 1
ATOM 723 N N . GLU A 1 94 ? -6.969 8.406 -1.237 1.00 93.94 94 GLU A N 1
ATOM 724 C CA . GLU A 1 94 ? -5.994 7.450 -1.759 1.00 93.94 94 GLU A CA 1
ATOM 725 C C . GLU A 1 94 ? -6.493 6.759 -3.038 1.00 93.94 94 GLU A C 1
ATOM 727 O O . GLU A 1 94 ? -5.721 6.599 -3.989 1.00 93.94 94 GLU A O 1
ATOM 732 N N . ALA A 1 95 ? -7.772 6.385 -3.113 1.00 93.31 95 ALA A N 1
ATOM 733 C CA . ALA A 1 95 ? -8.361 5.814 -4.323 1.00 93.31 95 ALA A CA 1
ATOM 734 C C . ALA A 1 95 ? -8.322 6.795 -5.509 1.00 93.31 95 ALA A C 1
ATOM 736 O O . ALA A 1 95 ? -8.039 6.366 -6.635 1.00 93.31 95 ALA A O 1
ATOM 737 N N . ASP A 1 96 ? -8.524 8.090 -5.262 1.00 96.62 96 ASP A N 1
ATOM 738 C CA . ASP A 1 96 ? -8.430 9.156 -6.262 1.00 96.62 96 ASP A CA 1
ATOM 739 C C . ASP A 1 96 ? -6.987 9.381 -6.723 1.00 96.62 96 ASP A C 1
ATOM 741 O O . ASP A 1 96 ? -6.716 9.480 -7.927 1.00 96.62 96 ASP A O 1
ATOM 745 N N . ARG A 1 97 ? -6.017 9.353 -5.798 1.00 96.69 97 ARG A N 1
ATOM 746 C CA . ARG A 1 97 ? -4.586 9.359 -6.153 1.00 96.69 97 ARG A CA 1
ATOM 747 C C . ARG A 1 97 ? -4.224 8.173 -7.046 1.00 96.69 97 ARG A C 1
ATOM 749 O O . ARG A 1 97 ? -3.523 8.341 -8.050 1.00 96.69 97 ARG A O 1
ATOM 756 N N . ILE A 1 98 ? -4.721 6.977 -6.724 1.00 94.94 98 ILE A N 1
ATOM 757 C CA . ILE A 1 98 ? -4.508 5.780 -7.548 1.00 94.94 98 ILE A CA 1
ATOM 758 C C . ILE A 1 98 ? -5.203 5.923 -8.910 1.00 94.94 98 ILE A C 1
ATOM 760 O O . ILE A 1 98 ? -4.619 5.537 -9.925 1.00 94.94 98 ILE A O 1
ATOM 764 N N . ALA A 1 99 ? -6.402 6.510 -8.969 1.00 95.19 99 ALA A N 1
ATOM 765 C CA . ALA A 1 99 ? -7.118 6.770 -10.220 1.00 95.19 99 ALA A CA 1
ATOM 766 C C . ALA A 1 99 ? -6.299 7.664 -11.164 1.00 95.19 99 ALA A C 1
ATOM 768 O O . ALA A 1 99 ? -6.140 7.350 -12.348 1.00 95.19 99 ALA A O 1
ATOM 769 N N . ALA A 1 100 ? -5.713 8.740 -10.632 1.00 96.62 100 ALA A N 1
ATOM 770 C CA . ALA A 1 100 ? -4.835 9.624 -11.390 1.00 96.62 100 ALA A CA 1
ATOM 771 C C . ALA A 1 100 ? -3.585 8.885 -11.908 1.00 96.62 100 ALA A C 1
ATOM 773 O O . ALA A 1 100 ? -3.199 9.039 -13.071 1.00 96.62 100 ALA A O 1
ATOM 774 N N . ALA A 1 101 ? -2.979 8.028 -11.079 1.00 94.50 101 ALA A N 1
ATOM 775 C CA . ALA A 1 101 ? -1.835 7.209 -11.481 1.00 94.50 101 ALA A CA 1
ATOM 776 C C . ALA A 1 101 ? -2.190 6.194 -12.585 1.00 94.50 101 ALA A C 1
ATOM 778 O O . ALA A 1 101 ? -1.413 6.003 -13.526 1.00 94.50 101 ALA A O 1
ATOM 779 N N . LEU A 1 102 ? -3.372 5.573 -12.508 1.00 94.94 102 LEU A N 1
ATOM 780 C CA . LEU A 1 102 ? -3.895 4.681 -13.546 1.00 94.94 102 LEU A CA 1
ATOM 781 C C . LEU A 1 102 ? -4.097 5.418 -14.869 1.00 94.94 102 LEU A C 1
ATOM 783 O O . LEU A 1 102 ? -3.655 4.926 -15.906 1.00 94.94 102 LEU A O 1
ATOM 787 N N . HIS A 1 103 ? -4.676 6.619 -14.835 1.00 96.88 103 HIS A N 1
ATOM 788 C CA . HIS A 1 103 ? -4.848 7.437 -16.033 1.00 96.88 103 HIS A CA 1
ATOM 789 C C . HIS A 1 103 ? -3.502 7.767 -16.699 1.00 96.88 103 HIS A C 1
ATOM 791 O O . HIS A 1 103 ? -3.337 7.606 -17.911 1.00 96.88 103 HIS A O 1
ATOM 797 N N . ALA A 1 104 ? -2.497 8.148 -15.905 1.00 95.75 104 ALA A N 1
ATOM 798 C CA . ALA A 1 104 ? -1.149 8.394 -16.411 1.00 95.75 104 ALA A CA 1
ATOM 799 C C . ALA A 1 104 ? -0.513 7.134 -17.037 1.00 95.75 104 ALA A C 1
ATOM 801 O O . ALA A 1 104 ? 0.191 7.225 -18.048 1.00 95.75 104 ALA A O 1
ATOM 802 N N . LEU A 1 105 ? -0.757 5.946 -16.469 1.00 94.31 105 LEU A N 1
ATOM 803 C CA . LEU A 1 105 ? -0.309 4.680 -17.055 1.00 94.31 105 LEU A CA 1
ATOM 804 C C . LEU A 1 105 ? -1.036 4.346 -18.356 1.00 94.31 105 LEU A C 1
ATOM 806 O O . LEU A 1 105 ? -0.372 3.934 -19.305 1.00 94.31 105 LEU A O 1
ATOM 810 N N . ASP A 1 106 ? -2.347 4.556 -18.435 1.00 97.50 106 ASP A N 1
ATOM 811 C CA . ASP A 1 106 ? -3.127 4.295 -19.648 1.00 97.50 106 ASP A CA 1
ATOM 812 C C . ASP A 1 106 ? -2.631 5.163 -20.823 1.00 97.50 106 ASP A C 1
ATOM 814 O O . ASP A 1 106 ? -2.470 4.664 -21.944 1.00 97.50 106 ASP A O 1
ATOM 818 N N . ILE A 1 107 ? -2.262 6.426 -20.566 1.00 97.19 107 ILE A N 1
ATOM 819 C CA . ILE A 1 107 ? -1.597 7.290 -21.558 1.00 97.19 107 ILE A CA 1
ATOM 820 C C . ILE A 1 107 ? -0.264 6.672 -22.003 1.00 97.19 107 ILE A C 1
ATOM 822 O O . ILE A 1 107 ? -0.012 6.527 -23.200 1.00 97.19 107 ILE A O 1
ATOM 826 N N . ARG A 1 108 ? 0.592 6.254 -21.060 1.00 95.12 108 ARG A N 1
ATOM 827 C CA . ARG A 1 108 ? 1.905 5.651 -21.369 1.00 95.12 108 ARG A CA 1
ATOM 828 C C . ARG A 1 108 ? 1.781 4.345 -22.156 1.00 95.12 108 ARG A C 1
ATOM 830 O O . ARG A 1 108 ? 2.576 4.118 -23.067 1.00 95.12 108 ARG A O 1
ATOM 837 N N . ILE A 1 109 ? 0.804 3.503 -21.821 1.00 94.88 109 ILE A N 1
ATOM 838 C CA . ILE A 1 109 ? 0.490 2.258 -22.536 1.00 94.88 109 ILE A CA 1
ATOM 839 C C . ILE A 1 109 ? 0.054 2.576 -23.964 1.00 94.88 109 ILE A C 1
ATOM 841 O O . ILE A 1 109 ? 0.547 1.949 -24.903 1.00 94.88 109 ILE A O 1
ATOM 845 N N . THR A 1 110 ? -0.826 3.563 -24.138 1.00 96.25 110 THR A N 1
ATOM 846 C CA . THR A 1 110 ? -1.306 3.995 -25.457 1.00 96.25 110 THR A CA 1
ATOM 847 C C . THR A 1 110 ? -0.148 4.495 -26.320 1.00 96.25 110 THR A C 1
ATOM 849 O O . THR A 1 110 ? 0.016 4.038 -27.451 1.00 96.25 110 THR A O 1
ATOM 852 N N . THR A 1 111 ? 0.715 5.355 -25.772 1.00 94.06 111 THR A N 1
ATOM 853 C CA . THR A 1 111 ? 1.913 5.849 -26.465 1.00 94.06 111 THR A CA 1
ATOM 854 C C . THR A 1 111 ? 2.849 4.707 -26.862 1.00 94.06 111 THR A C 1
ATOM 856 O O . THR A 1 111 ? 3.187 4.581 -28.036 1.00 94.06 111 THR A O 1
ATOM 859 N N . ALA A 1 112 ? 3.197 3.814 -25.929 1.00 90.88 112 ALA A N 1
ATOM 860 C CA . ALA A 1 112 ? 4.075 2.674 -26.210 1.00 90.88 112 ALA A CA 1
ATOM 861 C C . ALA A 1 112 ? 3.476 1.703 -27.247 1.00 90.88 112 ALA A C 1
ATOM 863 O O . ALA A 1 112 ? 4.189 1.162 -28.095 1.00 90.88 112 ALA A O 1
ATOM 864 N N . SER A 1 113 ? 2.157 1.500 -27.214 1.00 92.38 113 SER A N 1
ATOM 865 C CA . SER A 1 113 ? 1.440 0.670 -28.190 1.00 92.38 113 SER A CA 1
ATOM 866 C C . SER A 1 113 ? 1.459 1.297 -29.584 1.00 92.38 113 SER A C 1
ATOM 868 O O . SER A 1 113 ? 1.685 0.601 -30.575 1.00 92.38 113 SER A O 1
ATOM 870 N N . ASN A 1 114 ? 1.275 2.617 -29.672 1.00 90.69 114 ASN A N 1
ATOM 871 C CA . ASN A 1 114 ? 1.352 3.354 -30.931 1.00 90.69 114 ASN A CA 1
ATOM 872 C C . ASN A 1 114 ? 2.770 3.331 -31.514 1.00 90.69 114 ASN A C 1
ATOM 874 O O . ASN A 1 114 ? 2.922 3.085 -32.707 1.00 90.69 114 ASN A O 1
ATOM 878 N N . GLU A 1 115 ? 3.808 3.498 -30.691 1.00 87.75 115 GLU A N 1
ATOM 879 C CA . GLU A 1 115 ? 5.212 3.374 -31.115 1.00 87.75 115 GLU A CA 1
ATOM 880 C C . GLU A 1 115 ? 5.515 1.988 -31.703 1.00 87.75 115 GLU A C 1
ATOM 882 O O . GLU A 1 115 ? 6.141 1.876 -32.761 1.00 87.75 115 GLU A O 1
ATOM 887 N N . LEU A 1 116 ? 5.035 0.922 -31.053 1.00 86.19 116 LEU A N 1
ATOM 888 C CA . LEU A 1 1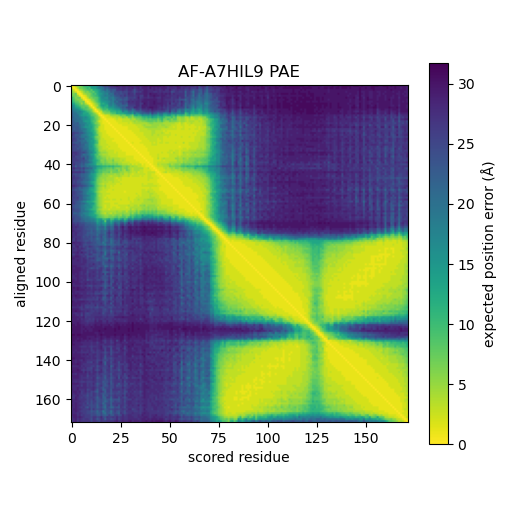16 ? 5.153 -0.448 -31.556 1.00 86.19 116 LEU A CA 1
ATOM 889 C C . LEU A 1 116 ? 4.430 -0.621 -32.896 1.00 86.19 116 LEU A C 1
ATOM 891 O O . LEU A 1 116 ? 5.009 -1.168 -33.835 1.00 86.19 116 LEU A O 1
ATOM 895 N N . ARG A 1 117 ? 3.202 -0.108 -33.016 1.00 86.12 117 ARG A N 1
ATOM 896 C CA . ARG A 1 117 ? 2.409 -0.184 -34.250 1.00 86.12 117 ARG A CA 1
ATOM 897 C C . ARG A 1 117 ? 3.065 0.573 -35.405 1.00 86.12 117 ARG A C 1
ATOM 899 O O . ARG A 1 117 ? 3.160 0.039 -36.505 1.00 86.12 117 ARG A O 1
ATOM 906 N N . MET A 1 118 ? 3.556 1.787 -35.163 1.00 83.56 118 MET A N 1
ATOM 907 C CA . MET A 1 118 ? 4.252 2.590 -36.175 1.00 83.56 118 MET A CA 1
ATOM 908 C C . MET A 1 118 ? 5.568 1.936 -36.608 1.00 83.56 118 MET A C 1
ATOM 910 O O . MET A 1 118 ? 5.882 1.916 -37.796 1.00 83.56 118 MET A O 1
ATOM 914 N N . SER A 1 119 ? 6.298 1.322 -35.671 1.00 76.25 119 SER A N 1
ATOM 915 C CA . SER A 1 119 ? 7.505 0.550 -35.981 1.00 76.25 119 SER A CA 1
ATOM 916 C C . SER A 1 119 ? 7.212 -0.660 -36.872 1.00 76.25 119 SER A C 1
ATOM 918 O O . SER A 1 119 ? 8.044 -0.993 -37.704 1.00 76.25 119 SER A O 1
ATOM 920 N N . GLN A 1 120 ? 6.054 -1.310 -36.723 1.00 74.44 120 GLN A N 1
ATOM 921 C CA . GLN A 1 120 ? 5.648 -2.438 -37.572 1.00 74.44 120 GLN A CA 1
ATOM 922 C C . GLN A 1 120 ? 5.247 -1.993 -38.985 1.00 74.44 120 GLN A C 1
ATOM 924 O O . GLN A 1 120 ? 5.547 -2.690 -39.947 1.00 74.44 120 GLN A O 1
ATOM 929 N N . ILE A 1 121 ? 4.618 -0.821 -39.123 1.00 75.69 121 ILE A N 1
ATOM 930 C CA . ILE A 1 121 ? 4.252 -0.250 -40.430 1.00 75.69 121 ILE A CA 1
ATOM 931 C C . ILE A 1 121 ? 5.505 0.241 -41.182 1.00 75.69 121 ILE A C 1
ATOM 933 O O . ILE A 1 121 ? 5.628 0.021 -42.384 1.00 75.69 121 ILE A O 1
ATOM 937 N N . GLY A 1 122 ? 6.469 0.852 -40.480 1.00 65.25 122 GLY A N 1
ATOM 938 C CA . GLY A 1 122 ? 7.751 1.300 -41.048 1.00 65.25 122 GLY A CA 1
ATOM 939 C C . GLY A 1 122 ? 8.787 0.188 -41.285 1.00 65.25 122 GLY A C 1
ATOM 940 O O . GLY A 1 122 ? 9.770 0.403 -41.998 1.00 65.25 122 GLY A O 1
ATOM 941 N N . ALA A 1 123 ? 8.568 -1.017 -40.743 1.00 55.59 123 ALA A N 1
ATOM 942 C CA . ALA A 1 123 ? 9.472 -2.167 -40.875 1.00 55.59 123 ALA A CA 1
ATOM 943 C C . ALA A 1 123 ? 9.590 -2.718 -42.309 1.00 55.59 123 ALA A C 1
ATOM 945 O O . ALA A 1 123 ? 10.432 -3.579 -42.555 1.00 55.59 123 ALA A O 1
ATOM 946 N N . ALA A 1 124 ? 8.820 -2.196 -43.270 1.00 54.56 124 ALA A N 1
ATOM 947 C CA . ALA A 1 124 ? 9.050 -2.451 -44.689 1.00 54.56 124 ALA A CA 1
ATOM 948 C C . ALA A 1 124 ? 10.421 -1.934 -45.185 1.00 54.56 124 ALA A C 1
ATOM 950 O O . ALA A 1 124 ? 10.842 -2.351 -46.259 1.00 54.56 124 ALA A O 1
ATOM 951 N N . MET A 1 125 ? 11.128 -1.066 -44.434 1.00 54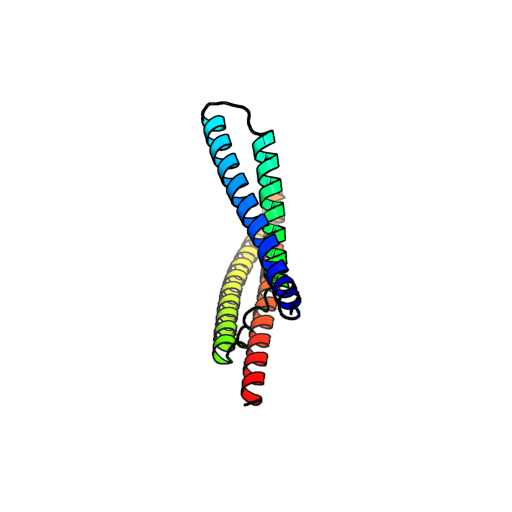.09 125 MET A N 1
ATOM 952 C CA . MET A 1 125 ? 12.426 -0.503 -44.856 1.00 54.09 125 MET A CA 1
ATOM 953 C C . MET A 1 125 ? 13.577 -0.541 -43.826 1.00 54.09 125 MET A C 1
ATOM 955 O O . MET A 1 125 ? 14.719 -0.428 -44.260 1.00 54.09 125 MET A O 1
ATOM 959 N N . ALA A 1 126 ? 13.372 -0.735 -42.513 1.00 51.53 126 ALA A N 1
ATOM 960 C CA . ALA A 1 126 ? 14.496 -0.973 -41.583 1.00 51.53 126 ALA A CA 1
ATOM 961 C C . ALA A 1 126 ? 14.077 -1.480 -40.188 1.00 51.53 126 ALA A C 1
ATOM 963 O O . ALA A 1 126 ? 13.292 -0.839 -39.495 1.00 51.53 126 ALA A O 1
ATOM 964 N N . THR A 1 127 ? 14.750 -2.548 -39.741 1.00 56.03 127 THR A N 1
ATOM 965 C CA . THR A 1 127 ? 14.856 -3.106 -38.369 1.00 56.03 127 THR A CA 1
ATOM 966 C C . THR A 1 127 ? 13.572 -3.605 -37.672 1.00 56.03 127 THR A C 1
ATOM 968 O O . THR A 1 127 ? 12.634 -2.837 -37.463 1.00 56.03 127 THR A O 1
ATOM 971 N N . PRO A 1 128 ? 13.530 -4.877 -37.214 1.00 58.47 128 PRO A N 1
ATOM 972 C CA . PRO A 1 128 ? 12.418 -5.388 -36.413 1.00 58.47 128 PRO A CA 1
ATOM 973 C C . PRO A 1 128 ? 12.306 -4.643 -35.074 1.00 58.47 128 PRO A C 1
ATOM 975 O O . PRO A 1 128 ? 13.304 -4.211 -34.494 1.00 58.47 128 PRO A O 1
ATOM 978 N N . ALA A 1 129 ? 11.078 -4.506 -34.568 1.00 63.56 129 ALA A N 1
ATOM 979 C CA . ALA A 1 129 ? 10.816 -3.886 -33.273 1.00 63.56 129 ALA A CA 1
ATOM 980 C C . ALA A 1 129 ? 11.619 -4.584 -32.156 1.00 63.56 129 ALA A C 1
ATOM 982 O O . ALA A 1 129 ? 11.501 -5.795 -31.972 1.00 63.56 129 ALA A O 1
ATOM 983 N N . SER A 1 130 ? 12.414 -3.810 -31.402 1.00 73.38 130 SER A N 1
ATOM 984 C CA . SER A 1 130 ? 13.267 -4.347 -30.332 1.00 73.38 130 SER A CA 1
ATOM 985 C C . SER A 1 130 ? 12.434 -5.134 -29.301 1.00 73.38 130 SER A C 1
ATOM 987 O O . SER A 1 130 ? 11.376 -4.647 -28.871 1.00 73.38 130 SER A O 1
ATOM 989 N N . PRO A 1 131 ? 12.885 -6.328 -28.867 1.00 80.31 131 PRO A N 1
ATOM 990 C CA . PRO A 1 131 ? 12.227 -7.113 -27.816 1.00 80.31 131 PRO A CA 1
ATOM 991 C C . PRO A 1 131 ? 12.038 -6.321 -26.510 1.00 80.31 131 PRO A C 1
ATOM 993 O O . PRO A 1 131 ? 11.063 -6.540 -25.789 1.00 80.31 131 PRO A O 1
ATOM 996 N N . GLU A 1 132 ? 12.892 -5.327 -26.256 1.00 83.69 132 GLU A N 1
ATOM 997 C CA . GLU A 1 132 ? 12.804 -4.418 -25.109 1.00 83.69 132 GLU A CA 1
ATOM 998 C C . GLU A 1 132 ? 11.518 -3.575 -25.119 1.00 83.69 132 GLU A C 1
ATOM 1000 O O . GLU A 1 132 ? 10.921 -3.337 -24.069 1.00 83.69 132 GLU A O 1
ATOM 1005 N N . ARG A 1 133 ? 11.025 -3.160 -26.297 1.00 83.69 133 ARG A N 1
ATOM 1006 C CA . ARG A 1 133 ? 9.781 -2.370 -26.412 1.00 83.69 133 ARG A CA 1
ATOM 1007 C C . ARG A 1 133 ? 8.553 -3.202 -26.046 1.00 83.69 133 ARG A C 1
ATOM 1009 O O . ARG A 1 133 ? 7.672 -2.730 -25.330 1.00 83.69 133 ARG A O 1
ATOM 1016 N N . HIS A 1 134 ? 8.524 -4.461 -26.479 1.00 87.38 134 HIS A N 1
ATOM 1017 C CA . HIS A 1 134 ? 7.475 -5.411 -26.104 1.00 87.38 134 HIS A CA 1
ATOM 1018 C C . HIS A 1 134 ? 7.532 -5.767 -24.614 1.00 87.38 134 HIS A C 1
ATOM 1020 O O . HIS A 1 134 ? 6.495 -5.934 -23.973 1.00 87.38 134 HIS A O 1
ATOM 1026 N N . GLN A 1 135 ? 8.731 -5.884 -24.039 1.00 90.94 135 GLN A N 1
ATOM 1027 C CA . GLN A 1 135 ? 8.901 -6.081 -22.599 1.00 90.94 135 GLN A CA 1
ATOM 1028 C C . GLN A 1 135 ? 8.405 -4.868 -21.804 1.00 90.94 135 GLN A C 1
ATOM 1030 O O . GLN A 1 135 ? 7.644 -5.036 -20.855 1.00 90.94 135 GLN A O 1
ATOM 1035 N N . ARG A 1 136 ? 8.747 -3.649 -22.231 1.00 90.62 136 ARG A N 1
ATOM 1036 C CA . ARG A 1 136 ? 8.271 -2.411 -21.604 1.00 90.62 136 ARG A CA 1
ATOM 1037 C C . ARG A 1 136 ? 6.746 -2.303 -21.615 1.00 90.62 136 ARG A C 1
ATOM 1039 O O . ARG A 1 136 ? 6.168 -1.960 -20.589 1.00 90.62 136 ARG A O 1
ATOM 1046 N N . LEU A 1 137 ? 6.092 -2.609 -22.739 1.00 93.38 137 LEU A N 1
ATOM 1047 C CA . LEU A 1 137 ? 4.628 -2.598 -22.815 1.00 93.38 137 LEU A CA 1
ATOM 1048 C C . LEU A 1 137 ? 4.006 -3.617 -21.847 1.00 93.38 137 LEU A C 1
ATOM 1050 O O . LEU A 1 137 ? 3.064 -3.276 -21.137 1.00 93.38 137 LEU A O 1
ATOM 1054 N N . ARG A 1 138 ? 4.564 -4.834 -21.768 1.00 94.25 138 ARG A N 1
ATOM 1055 C CA . ARG A 1 138 ? 4.109 -5.860 -20.815 1.00 94.25 138 ARG A CA 1
ATOM 1056 C C . ARG A 1 138 ? 4.204 -5.383 -19.365 1.00 94.25 138 ARG A C 1
ATOM 1058 O O . ARG A 1 138 ? 3.212 -5.471 -18.652 1.00 94.25 138 ARG A O 1
ATOM 1065 N N . LEU A 1 139 ? 5.341 -4.804 -18.972 1.00 95.12 139 LEU A N 1
ATOM 1066 C CA . LEU A 1 139 ? 5.535 -4.269 -17.618 1.00 95.12 139 LEU A CA 1
ATOM 1067 C C . LEU A 1 139 ? 4.542 -3.147 -17.285 1.00 95.12 139 LEU A C 1
ATOM 1069 O O . LEU A 1 139 ? 4.015 -3.102 -16.178 1.00 95.12 139 LEU A O 1
ATOM 1073 N N . LEU A 1 140 ? 4.248 -2.254 -18.237 1.00 93.69 140 LEU A N 1
ATOM 1074 C CA . LEU A 1 140 ? 3.260 -1.190 -18.026 1.00 93.69 140 LEU A CA 1
ATOM 1075 C C . LEU A 1 140 ? 1.844 -1.751 -17.829 1.00 93.69 140 LEU A C 1
ATOM 1077 O O . LEU A 1 140 ? 1.114 -1.277 -16.961 1.00 93.69 140 LEU A O 1
ATOM 1081 N N . VAL A 1 141 ? 1.460 -2.764 -18.612 1.00 95.69 141 VAL A N 1
ATOM 1082 C CA . VAL A 1 141 ? 0.152 -3.426 -18.487 1.00 95.69 141 VAL A CA 1
ATOM 1083 C C . VAL A 1 141 ? 0.032 -4.161 -17.151 1.00 95.69 141 VAL A C 1
ATOM 1085 O O . VAL A 1 141 ? -0.996 -4.044 -16.487 1.00 95.69 141 VAL A O 1
ATOM 1088 N N . GLU A 1 142 ? 1.079 -4.866 -16.728 1.00 96.56 142 GLU A N 1
ATOM 1089 C CA . GLU A 1 142 ? 1.135 -5.540 -15.427 1.00 96.56 142 GLU A CA 1
ATOM 1090 C C . GLU A 1 142 ? 1.025 -4.536 -14.270 1.00 96.56 142 GLU A C 1
ATOM 1092 O O . GLU A 1 142 ? 0.178 -4.682 -13.388 1.00 96.56 142 GLU A O 1
ATOM 1097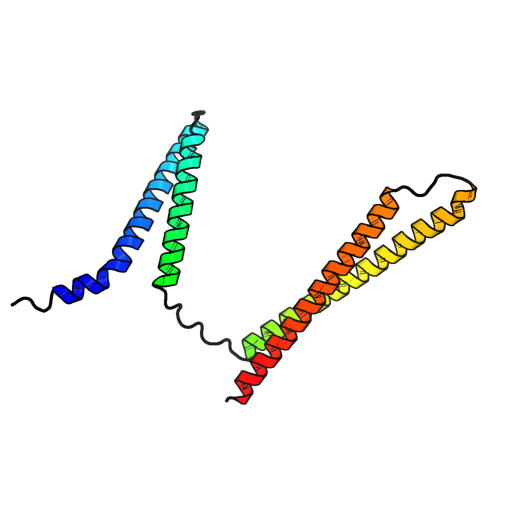 N N . GLN A 1 143 ? 1.791 -3.442 -14.323 1.00 95.00 143 GLN A N 1
ATOM 1098 C CA . GLN A 1 143 ? 1.718 -2.368 -13.332 1.00 95.00 143 GLN A CA 1
ATOM 1099 C C . GLN A 1 143 ? 0.309 -1.760 -13.244 1.00 95.00 143 GLN A C 1
ATOM 1101 O O . GLN A 1 143 ? -0.198 -1.501 -12.149 1.00 95.00 143 GLN A O 1
ATOM 1106 N N . ARG A 1 144 ? -0.352 -1.561 -14.390 1.00 97.12 144 ARG A N 1
ATOM 1107 C CA . ARG A 1 144 ? -1.731 -1.064 -14.455 1.00 97.12 144 ARG A CA 1
ATOM 1108 C C . ARG A 1 144 ? -2.722 -2.047 -13.826 1.00 97.12 144 ARG A C 1
ATOM 1110 O O . ARG A 1 144 ? -3.647 -1.619 -13.141 1.00 97.12 144 ARG A O 1
ATOM 1117 N N . GLN A 1 145 ? -2.537 -3.354 -14.015 1.00 96.81 145 GLN A N 1
ATOM 1118 C CA . GLN A 1 145 ? -3.372 -4.371 -13.366 1.00 96.81 145 GLN A CA 1
ATOM 1119 C C . GLN A 1 145 ? -3.205 -4.360 -11.842 1.00 96.81 145 GLN A C 1
ATOM 1121 O O . GLN A 1 145 ? -4.213 -4.375 -11.134 1.00 96.81 145 GLN A O 1
ATOM 1126 N N . LEU A 1 146 ? -1.971 -4.259 -11.339 1.00 95.69 146 LEU A N 1
ATOM 1127 C CA . LEU A 1 146 ? -1.696 -4.186 -9.899 1.00 95.69 146 LEU A CA 1
ATOM 1128 C C . LEU A 1 146 ? -2.330 -2.948 -9.253 1.00 95.69 146 LEU A C 1
ATOM 1130 O O . LEU A 1 146 ? -2.999 -3.057 -8.225 1.00 95.69 146 LEU A O 1
ATOM 1134 N N . LEU A 1 147 ? -2.188 -1.771 -9.872 1.00 93.94 147 LEU A N 1
ATOM 1135 C CA . LEU A 1 147 ? -2.817 -0.554 -9.351 1.00 93.94 147 LEU A CA 1
ATOM 1136 C C . LEU A 1 147 ? -4.346 -0.610 -9.415 1.00 93.94 147 LEU A C 1
ATOM 1138 O O . LEU A 1 147 ? -4.999 -0.159 -8.480 1.00 93.94 147 LEU A O 1
ATOM 1142 N N . ALA A 1 148 ? -4.927 -1.214 -10.454 1.00 95.00 148 ALA A N 1
ATOM 1143 C CA . ALA A 1 148 ? -6.375 -1.390 -10.543 1.00 95.00 148 ALA A CA 1
ATOM 1144 C C . ALA A 1 148 ? -6.914 -2.333 -9.453 1.00 95.00 148 ALA A C 1
ATOM 1146 O O . ALA A 1 148 ? -7.996 -2.101 -8.914 1.00 95.00 148 ALA A O 1
ATOM 1147 N N . GLN A 1 149 ? -6.166 -3.383 -9.098 1.00 95.50 149 GLN A N 1
ATOM 1148 C CA . GLN A 1 149 ? -6.509 -4.252 -7.969 1.00 95.50 149 GLN A CA 1
ATOM 1149 C C . GLN A 1 149 ? -6.437 -3.490 -6.643 1.00 95.50 149 GLN A C 1
ATOM 1151 O O . GLN A 1 149 ? -7.384 -3.547 -5.859 1.00 95.50 149 GLN A O 1
ATOM 1156 N N . ARG A 1 150 ? -5.364 -2.718 -6.426 1.00 94.25 150 ARG A N 1
ATOM 1157 C CA . ARG A 1 150 ? -5.211 -1.880 -5.230 1.00 94.25 150 ARG A CA 1
ATOM 1158 C C . ARG A 1 150 ? -6.334 -0.852 -5.107 1.00 94.25 150 ARG A C 1
ATOM 1160 O O . ARG A 1 150 ? -6.905 -0.724 -4.034 1.00 94.25 150 ARG A O 1
ATOM 1167 N N . GLN A 1 151 ? -6.700 -0.177 -6.197 1.00 95.62 151 GLN A N 1
ATOM 1168 C CA . GLN A 1 151 ? -7.797 0.793 -6.199 1.00 95.62 151 GLN A CA 1
ATOM 1169 C C . GLN A 1 151 ? -9.112 0.166 -5.721 1.00 95.62 151 GLN A C 1
ATOM 1171 O O . GLN A 1 151 ? -9.807 0.737 -4.888 1.00 95.62 151 GLN A O 1
ATOM 1176 N N . ARG A 1 152 ? -9.443 -1.032 -6.221 1.00 95.81 152 ARG A N 1
ATOM 1177 C CA . ARG A 1 152 ? -10.652 -1.756 -5.802 1.00 95.81 152 ARG A CA 1
ATOM 1178 C C . ARG A 1 152 ? -10.612 -2.130 -4.325 1.00 95.81 152 ARG A C 1
ATOM 1180 O O . ARG A 1 152 ? -11.636 -2.017 -3.664 1.00 95.81 152 ARG A O 1
ATOM 1187 N N . ALA A 1 153 ? -9.456 -2.565 -3.824 1.00 95.94 153 ALA A N 1
ATOM 1188 C CA . ALA A 1 153 ? -9.288 -2.898 -2.413 1.00 95.94 153 ALA A CA 1
ATOM 1189 C C . ALA A 1 153 ? -9.504 -1.669 -1.516 1.00 95.94 153 ALA A C 1
ATOM 1191 O O . ALA A 1 153 ? -10.268 -1.749 -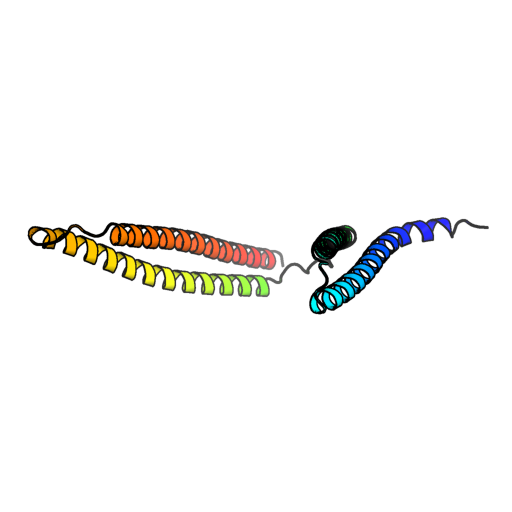0.562 1.00 95.94 153 ALA A O 1
ATOM 1192 N N . VAL A 1 154 ? -8.915 -0.526 -1.878 1.00 91.06 154 VAL A N 1
ATOM 1193 C CA . VAL A 1 154 ? -9.063 0.732 -1.129 1.00 91.06 154 VAL A CA 1
ATOM 1194 C C . VAL A 1 154 ? -10.510 1.240 -1.157 1.00 91.06 154 VAL A C 1
ATOM 1196 O O . VAL A 1 154 ? -11.044 1.635 -0.126 1.00 91.06 154 VAL A O 1
ATOM 1199 N N . LEU A 1 155 ? -11.195 1.170 -2.304 1.00 95.31 155 LEU A N 1
ATOM 1200 C CA . LEU A 1 155 ? -12.616 1.538 -2.388 1.00 95.31 155 LEU A CA 1
ATOM 1201 C C . LEU A 1 155 ? -13.513 0.611 -1.556 1.00 95.31 155 LEU A C 1
ATOM 1203 O O . LEU A 1 155 ? -14.468 1.072 -0.934 1.00 95.31 155 LEU A O 1
ATOM 1207 N N . ALA A 1 156 ? -13.213 -0.690 -1.531 1.00 94.94 156 ALA A N 1
ATOM 1208 C CA . ALA A 1 156 ? -13.935 -1.643 -0.692 1.00 94.94 156 ALA A CA 1
ATOM 1209 C C . ALA A 1 156 ? -13.698 -1.378 0.803 1.00 94.94 156 ALA A C 1
ATOM 1211 O O . ALA A 1 156 ? -14.629 -1.495 1.596 1.00 94.94 156 ALA A O 1
ATOM 1212 N N . GLU A 1 157 ? -12.480 -0.990 1.182 1.00 93.00 157 GLU A N 1
ATOM 1213 C CA . GLU A 1 157 ? -12.149 -0.584 2.548 1.00 93.00 157 GLU A CA 1
ATOM 1214 C C . GLU A 1 157 ? -12.911 0.680 2.958 1.00 93.00 157 GLU A C 1
ATOM 1216 O O . GLU A 1 157 ? -13.556 0.673 4.004 1.00 93.00 157 GLU A O 1
ATOM 1221 N N . ALA A 1 158 ? -12.932 1.715 2.112 1.00 91.31 158 ALA A N 1
ATOM 1222 C CA . ALA A 1 158 ? -13.707 2.930 2.359 1.00 91.31 158 ALA A CA 1
ATOM 1223 C C . ALA A 1 158 ? -15.198 2.618 2.582 1.00 91.31 158 ALA A C 1
ATOM 1225 O O . ALA A 1 158 ? -15.785 3.057 3.567 1.00 91.31 158 ALA A O 1
ATOM 1226 N N . ALA A 1 159 ? -15.793 1.786 1.719 1.00 94.12 159 ALA A N 1
ATOM 1227 C CA . ALA A 1 159 ? -17.191 1.377 1.853 1.00 94.12 159 ALA A CA 1
ATOM 1228 C C . ALA A 1 159 ? -17.452 0.573 3.140 1.00 94.12 159 ALA A C 1
ATOM 1230 O O . ALA A 1 159 ? -18.503 0.722 3.764 1.00 94.12 159 ALA A O 1
ATOM 1231 N N . ARG A 1 160 ? -16.498 -0.273 3.554 1.00 96.06 160 ARG A N 1
ATOM 1232 C CA . ARG A 1 160 ? -16.587 -1.026 4.812 1.00 96.06 160 ARG A CA 1
ATOM 1233 C C . ARG A 1 160 ? -16.568 -0.089 6.019 1.00 96.06 160 ARG A C 1
ATOM 1235 O O . ARG A 1 160 ? -17.395 -0.253 6.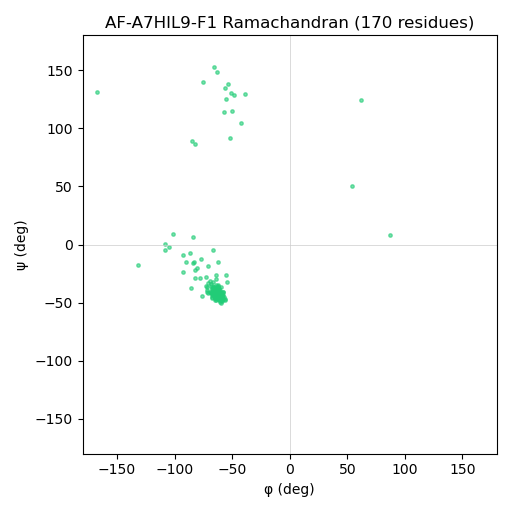907 1.00 96.06 160 ARG A O 1
ATOM 1242 N N . LEU A 1 161 ? -15.653 0.880 6.033 1.00 92.00 161 LEU A N 1
ATOM 1243 C CA . LEU A 1 161 ? -15.518 1.860 7.114 1.00 92.00 161 LEU A CA 1
ATOM 1244 C C . LEU A 1 161 ? -16.772 2.731 7.251 1.00 92.00 161 LEU A C 1
ATOM 1246 O O . LEU A 1 161 ? -17.231 2.972 8.363 1.00 92.00 161 LEU A O 1
ATOM 1250 N N . GLU A 1 162 ? -17.381 3.140 6.137 1.00 92.94 162 GLU A N 1
ATOM 1251 C CA . GLU A 1 162 ? -18.659 3.861 6.170 1.00 92.94 162 GLU A CA 1
ATOM 1252 C C . GLU A 1 162 ? -19.816 3.015 6.690 1.00 92.94 162 GLU A C 1
ATOM 1254 O O . GLU A 1 162 ? -20.638 3.503 7.466 1.00 92.94 162 GLU A O 1
ATOM 1259 N N . ALA A 1 163 ? -19.899 1.751 6.269 1.00 92.94 163 ALA A N 1
ATOM 1260 C CA . ALA A 1 163 ? -20.916 0.840 6.780 1.00 92.94 163 ALA A CA 1
ATOM 1261 C C . ALA A 1 163 ? -20.766 0.644 8.298 1.00 92.94 163 ALA A C 1
ATOM 1263 O O . ALA A 1 163 ? -21.765 0.653 9.014 1.00 92.94 163 ALA A O 1
ATOM 1264 N N . GLU A 1 164 ? -19.528 0.523 8.780 1.00 91.56 164 GLU A N 1
ATOM 1265 C CA . GLU A 1 164 ? -19.198 0.395 10.201 1.00 91.56 164 GLU A CA 1
ATOM 1266 C C . GLU A 1 164 ? -19.567 1.666 10.985 1.00 91.56 164 GLU A C 1
ATOM 1268 O O . GLU A 1 164 ? -20.243 1.581 12.009 1.00 91.56 164 GLU A O 1
ATOM 1273 N N . ALA A 1 165 ? -19.233 2.850 10.459 1.00 91.00 165 ALA A N 1
ATOM 1274 C CA . ALA A 1 165 ? -19.607 4.129 11.064 1.00 91.00 165 ALA A CA 1
ATOM 1275 C C . ALA A 1 165 ? -21.132 4.282 11.195 1.00 91.00 165 ALA A C 1
ATOM 1277 O O . ALA A 1 165 ? -21.637 4.659 12.252 1.00 91.00 165 ALA A O 1
ATOM 1278 N N . ASN A 1 166 ? -21.870 3.951 10.133 1.00 91.62 166 ASN A N 1
ATOM 1279 C CA . ASN A 1 166 ? -23.328 4.052 10.118 1.00 91.62 166 ASN A CA 1
ATOM 1280 C C . ASN A 1 166 ? -23.998 3.027 11.046 1.00 91.62 166 ASN A C 1
ATOM 1282 O O . ASN A 1 166 ? -25.031 3.332 11.639 1.00 91.62 166 ASN A O 1
ATOM 1286 N N . ALA A 1 167 ? -23.424 1.828 11.193 1.00 92.38 167 ALA A N 1
ATOM 1287 C CA . ALA A 1 167 ? -23.926 0.821 12.126 1.00 92.38 167 ALA A CA 1
ATOM 1288 C C . ALA A 1 167 ? -23.823 1.307 13.579 1.00 92.38 167 ALA A C 1
ATOM 1290 O O . ALA A 1 167 ? -24.806 1.249 14.313 1.00 92.38 167 ALA A O 1
ATOM 1291 N N . ILE A 1 168 ? -22.675 1.877 13.962 1.00 88.94 168 ILE A N 1
ATOM 1292 C CA . ILE A 1 168 ? -22.454 2.397 15.321 1.00 88.94 168 ILE A CA 1
ATOM 1293 C C . ILE A 1 168 ? -23.389 3.575 15.633 1.00 88.94 168 ILE A C 1
ATOM 1295 O O . ILE A 1 168 ? -23.832 3.729 16.769 1.00 88.94 168 ILE A O 1
ATOM 1299 N N . GLU A 1 169 ? -23.705 4.419 14.649 1.00 85.94 169 GLU A N 1
ATOM 1300 C CA . GLU A 1 169 ? -24.675 5.504 14.839 1.00 85.94 169 GLU A CA 1
ATOM 1301 C C . GLU A 1 169 ? -26.120 5.018 14.944 1.00 85.94 169 GLU A C 1
ATOM 1303 O O . GLU A 1 169 ? -26.881 5.587 15.717 1.00 85.94 169 GLU A O 1
ATOM 1308 N N . GLY A 1 170 ? -26.503 3.979 14.197 1.00 82.06 170 GLY A N 1
ATOM 1309 C CA . GLY A 1 170 ? -27.856 3.415 14.252 1.00 82.06 170 GLY A CA 1
ATOM 1310 C C . GLY A 1 170 ? -28.170 2.657 15.547 1.00 82.06 170 GLY A C 1
ATOM 1311 O O . GLY A 1 170 ? -29.340 2.435 15.853 1.00 82.06 170 GLY A O 1
ATOM 1312 N N . GLU A 1 171 ? -27.144 2.259 16.298 1.00 78.81 171 GLU A N 1
ATOM 1313 C CA . GLU A 1 171 ? -27.261 1.594 17.603 1.00 78.81 171 GLU A CA 1
ATOM 1314 C C . GLU A 1 171 ? -27.385 2.575 18.789 1.00 78.81 171 GLU A C 1
ATOM 1316 O O . GLU A 1 171 ? -27.623 2.132 19.916 1.00 78.81 171 GLU A O 1
ATOM 1321 N N . ARG A 1 172 ? -27.227 3.887 18.554 1.00 63.12 172 ARG A N 1
ATOM 1322 C CA . ARG A 1 172 ? -27.340 4.956 19.564 1.00 63.12 172 ARG A CA 1
ATOM 1323 C C . ARG A 1 172 ? -28.719 5.609 19.572 1.00 63.12 172 ARG A C 1
ATOM 1325 O O . ARG A 1 172 ? -29.163 5.963 20.688 1.00 63.12 172 ARG A O 1
#

Nearest PDB structures (foldseek):
  3g67-assembly1_B  TM=4.719E-01  e=6.082E+00  Thermotoga maritima
  5xg2-assembly1_A  TM=2.726E-01  e=1.178E+00  Pyrococcus yayanosii CH1
  3g6b-assembly1_B  TM=2.865E-01  e=7.627E+00  Thermotoga maritima
  8q72-assembly1_B  TM=2.807E-01  e=7.208E+00  Escherichia coli

Foldseek 3Di:
DDPPPVVVVVVCPLVVVLVVLVVVLVVLVVVLVVLVVVVVVVDDCPVVNVVSVVSNVVSVVVNVVSCVVVDPPVPPPPDALVNLLVLLVVLVVVLVVLVVVLVVLVVVLVVLVVVQVVQVVVVVPDDHDDVVSVVVSVVSVVVSVVSVVVSVVSNVSSVVSNVVSVVVVVVD

Secondary structure (DSSP, 8-state):
--SSSTTTSSSSHHHHHHHHHHHHHHHHHHHHHHHHHHHHTT---HHHHHHHHHHHHHHHHHHHHHHHHS------PPPPHHHHHHHHHHHHHHHHHHHHHHHHHHHHHHHHHHHHHHHHHHTTTS-PPPHHHHHHHHHHHHHHHHHHHHHHHHHHHHHHHHHHHHHHHHT-

Radius of gyration: 29.99 Å; Cα contacts (8 Å, |Δi|>4): 85; chains: 1; bounding box: 68×28×106 Å

Mean predicted aligned error: 16.93 Å

Solvent-accessible surface area (backbone atoms only — not comparable to full-atom values): 9519 Å² total; per-residue (Å²): 135,89,77,75,65,70,67,61,61,72,75,54,52,74,59,56,55,51,52,48,49,51,53,50,42,53,53,48,51,52,50,49,54,53,45,53,55,42,39,76,74,71,46,92,45,63,71,60,48,54,53,50,52,52,52,45,50,55,46,51,52,50,50,52,50,49,54,57,72,74,35,76,61,73,74,70,70,76,76,51,48,65,57,29,42,55,52,18,51,55,27,46,56,50,30,51,55,45,49,54,52,45,53,56,46,53,52,51,46,52,51,52,51,49,53,53,51,53,39,62,69,53,40,84,79,60,67,80,76,56,70,65,58,60,50,52,49,50,53,50,53,52,51,47,50,55,50,53,52,49,33,54,52,34,49,50,49,20,53,48,30,44,53,51,22,51,50,60,59,73,77,107

pLDDT: mean 81.95, std 16.7, range [37.91, 97.5]